Protein 2R9I (pdb70)

Sequence (69 aa):
NLKDLLAHRENLDSAKRARSAITDDDPADAAQAVENVKSIISEIESTDEAIAARRGVSDVTQKLKGLTI

Secondary structure (DSSP, 8-state):
-HHHHHHHHHH--HHHHHHHH-----HHHHHHHHHHHHHHHHHHHHHHHHHHHHHHHHHHHHHHHTT--

InterPro domains:
  IPR024455 Phage capsid [TIGR01554] (4-408)
  IPR054612 Phage capsid-like, C-terminal [PF05065] (138-408)
  IPR054614 DIP0205-like, N-terminal domain [PF22313] (2-58)

CATH classification: 1.10.287.80

Solvent-accessible surface area: 5764 Å² total

Structure (mmCIF, N/CA/C/O backbone):
data_2R9I
#
_entry.id   2R9I
#
_cell.length_a   102.905
_cell.length_b   102.905
_cell.length_c   102.905
_cell.angle_alpha   90.00
_cell.angle_beta   90.00
_cell.angle_gamma   90.00
#
_symmetry.space_group_name_H-M   'I 2 3'
#
loop_
_entity.id
_entity.type
_entity.pdbx_description
1 polymer 'Putative phage capsid protein'
2 water water
#
loop_
_atom_site.group_PDB
_atom_site.id
_atom_site.type_symbol
_atom_site.label_atom_id
_atom_site.label_alt_id
_atom_site.label_comp_id
_atom_site.label_asym_id
_atom_site.label_entity_id
_atom_site.label_seq_id
_atom_site.pdbx_PDB_ins_code
_atom_site.Cartn_x
_atom_site.Cartn_y
_atom_site.Cartn_z
_atom_site.occupancy
_atom_site.B_iso_or_equiv
_atom_site.auth_seq_id
_atom_site.auth_comp_id
_atom_site.auth_asym_id
_atom_site.auth_atom_id
_atom_site.pdbx_PDB_model_num
ATOM 9 N N . ASN A 1 5 ? 19.953 37.854 1.276 1.00 94.78 2 ASN A N 1
ATOM 10 C CA . ASN A 1 5 ? 19.437 37.402 2.562 1.00 93.25 2 ASN A CA 1
ATOM 11 C C . ASN A 1 5 ? 20.339 37.813 3.721 1.00 92.13 2 ASN A C 1
ATOM 12 O O . ASN A 1 5 ? 21.393 38.415 3.517 1.00 92.29 2 ASN A O 1
ATOM 17 N N . LEU A 1 6 ? 19.917 37.485 4.938 1.00 90.39 3 LEU A N 1
ATOM 18 C CA . LEU A 1 6 ? 20.537 38.033 6.138 1.00 88.76 3 LEU A CA 1
ATOM 19 C C . LEU A 1 6 ? 22.027 37.713 6.184 1.00 87.69 3 LEU A C 1
ATOM 20 O O . LEU A 1 6 ? 22.847 38.572 6.508 1.00 87.59 3 LEU A O 1
ATOM 25 N N . LYS A 1 7 ? 22.371 36.471 5.859 1.00 86.34 4 LYS A N 1
ATOM 26 C CA . LYS A 1 7 ? 23.753 36.002 5.969 1.00 85.11 4 LYS A CA 1
ATOM 27 C C . LYS A 1 7 ? 24.644 36.828 5.045 1.00 83.48 4 LYS A C 1
ATOM 28 O O . LYS A 1 7 ? 25.805 37.094 5.359 1.00 83.16 4 LYS A O 1
ATOM 34 N N . ASP A 1 8 ? 24.071 37.229 3.909 1.00 81.60 5 ASP A N 1
ATOM 35 C CA . ASP A 1 8 ? 24.750 38.026 2.891 1.00 79.64 5 ASP A CA 1
ATOM 36 C C . ASP A 1 8 ? 24.910 39.473 3.341 1.00 77.60 5 ASP A C 1
ATOM 37 O O . ASP A 1 8 ? 25.953 40.105 3.074 1.00 77.43 5 ASP A O 1
ATOM 42 N N . LEU A 1 9 ? 23.864 39.990 3.993 1.00 74.66 6 LEU A N 1
ATOM 43 C CA . LEU A 1 9 ? 23.867 41.332 4.546 1.00 72.28 6 LEU A CA 1
ATOM 44 C C . LEU A 1 9 ? 24.956 41.498 5.596 1.00 70.69 6 LEU A C 1
ATOM 45 O O . LEU A 1 9 ? 25.590 42.540 5.674 1.00 70.38 6 LEU A O 1
ATOM 50 N N . LEU A 1 10 ? 25.170 40.464 6.399 1.00 68.80 7 LEU A N 1
ATOM 51 C CA . LEU A 1 10 ? 26.172 40.508 7.436 1.00 67.10 7 LEU A CA 1
ATOM 52 C C . LEU A 1 10 ? 27.568 40.455 6.827 1.00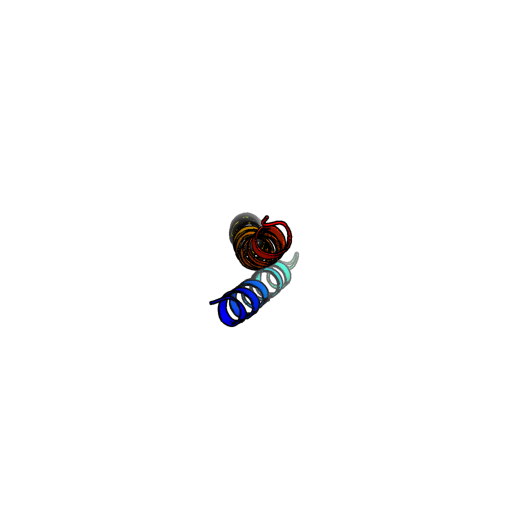 66.06 7 LEU A C 1
ATOM 53 O O . LEU A 1 10 ? 28.451 41.197 7.267 1.00 65.56 7 LEU A O 1
ATOM 58 N N . ALA A 1 11 ? 27.764 39.610 5.809 1.00 64.30 8 ALA A N 1
ATOM 59 C CA . ALA A 1 11 ? 29.046 39.573 5.109 1.00 63.75 8 ALA A CA 1
ATOM 60 C C . ALA A 1 11 ? 29.328 40.929 4.442 1.00 63.75 8 ALA A C 1
ATOM 61 O O . ALA A 1 11 ? 30.461 41.454 4.495 1.00 63.42 8 ALA A O 1
ATOM 63 N N . HIS A 1 12 ? 28.281 41.481 3.827 1.00 63.50 9 HIS A N 1
ATOM 64 C CA . HIS A 1 12 ? 28.350 42.756 3.126 1.00 63.25 9 HIS A CA 1
ATOM 65 C C . HIS A 1 12 ? 28.747 43.870 4.078 1.00 63.31 9 HIS A C 1
ATOM 66 O O . HIS A 1 12 ? 29.652 44.664 3.772 1.00 62.96 9 HIS A O 1
ATOM 73 N N . ARG A 1 13 ? 28.079 43.924 5.228 1.00 63.36 10 ARG A N 1
ATOM 74 C CA . ARG A 1 13 ? 28.417 44.910 6.263 1.00 64.31 10 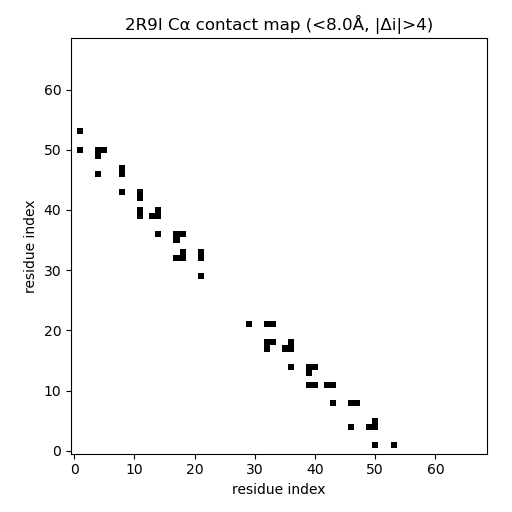ARG A CA 1
ATOM 75 C C . ARG A 1 13 ? 29.885 44.809 6.668 1.00 64.64 10 ARG A C 1
ATOM 76 O O . ARG A 1 13 ? 30.590 45.802 6.748 1.00 64.35 10 ARG A O 1
ATOM 84 N N . GLU A 1 14 ? 30.338 43.596 6.924 1.00 64.88 11 GLU A N 1
ATOM 85 C CA . GLU A 1 14 ? 31.684 43.400 7.356 1.00 65.81 11 GLU A CA 1
ATOM 86 C C . GLU A 1 14 ? 32.693 43.776 6.259 1.00 65.27 11 GLU A C 1
ATOM 87 O O . GLU A 1 14 ? 33.742 44.349 6.570 1.00 65.22 11 GLU A O 1
ATOM 93 N N . ASN A 1 15 ? 32.377 43.487 4.991 1.00 64.97 12 ASN A N 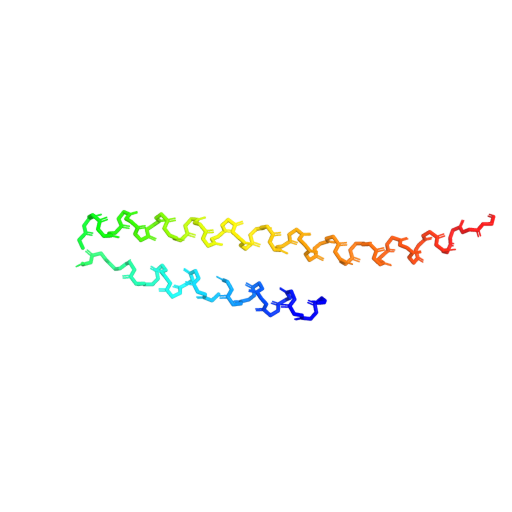1
ATOM 94 C CA . ASN A 1 15 ? 33.199 43.973 3.841 1.00 64.95 12 ASN A CA 1
ATOM 95 C C . ASN A 1 15 ? 33.304 45.493 3.735 1.00 65.29 12 ASN A C 1
ATOM 96 O O . ASN A 1 15 ? 34.362 46.041 3.467 1.00 65.44 12 ASN A O 1
ATOM 101 N N . LEU A 1 16 ? 32.225 46.164 4.029 1.00 20.00 13 LEU A N 1
ATOM 102 C CA . LEU A 1 16 ? 32.225 47.581 4.026 1.00 20.00 13 LEU A CA 1
ATOM 103 C C . LEU A 1 16 ? 33.066 48.114 5.144 1.00 20.00 13 LEU A C 1
ATOM 104 O O . LEU A 1 16 ? 33.705 49.107 5.001 1.00 67.71 13 LEU A O 1
ATOM 117 N N . ASP A 1 18 ? 35.520 46.539 6.614 1.00 67.73 15 ASP A N 1
ATOM 118 C CA . ASP A 1 18 ? 36.895 46.175 6.210 1.00 67.15 15 ASP A CA 1
ATOM 119 C C . ASP A 1 18 ? 37.432 47.220 5.233 1.00 67.24 15 ASP A C 1
ATOM 120 O O . ASP A 1 18 ? 38.543 47.752 5.430 1.00 67.57 15 ASP A O 1
ATOM 125 N N . SER A 1 19 ? 36.642 47.575 4.207 1.00 66.86 16 SER A N 1
ATOM 126 C CA . SER A 1 19 ? 37.160 48.496 3.202 1.00 66.57 16 SER A CA 1
ATOM 127 C C . SER A 1 19 ? 37.275 49.949 3.665 1.00 66.40 16 SER A C 1
ATOM 128 O O . SER A 1 19 ? 38.159 50.690 3.172 1.00 66.22 16 SER A O 1
ATOM 131 N N . ALA A 1 20 ? 36.415 50.342 4.607 1.00 66.35 17 ALA A N 1
ATOM 132 C CA . ALA A 1 20 ? 36.523 51.644 5.281 1.00 66.99 17 ALA A CA 1
ATOM 133 C C . ALA A 1 20 ? 37.816 51.706 6.085 1.00 68.27 17 ALA A C 1
ATOM 134 O O . ALA A 1 20 ? 38.443 52.771 6.204 1.00 68.82 17 ALA A O 1
ATOM 136 N N . LYS A 1 21 ? 38.224 50.573 6.648 1.00 68.91 18 LYS A N 1
ATOM 137 C CA . LYS A 1 21 ? 39.482 50.538 7.373 1.00 69.81 18 LYS A CA 1
ATOM 138 C C . LYS A 1 21 ? 40.723 50.551 6.476 1.00 70.33 18 LYS A C 1
ATOM 139 O O . LYS A 1 21 ? 41.659 51.286 6.770 1.00 70.85 18 LYS A O 1
ATOM 145 N N . ARG A 1 22 ? 40.746 49.763 5.394 1.00 70.96 19 ARG A N 1
ATOM 146 C CA . ARG A 1 22 ? 41.869 49.826 4.445 1.00 71.74 19 ARG A CA 1
ATOM 147 C C . ARG A 1 22 ? 41.924 51.246 3.938 1.00 71.80 19 ARG A C 1
ATOM 148 O O . ARG A 1 22 ? 43.000 51.811 3.803 1.00 72.79 19 ARG A O 1
ATOM 156 N N . ALA A 1 23 ? 40.770 51.865 3.739 1.00 71.42 20 ALA A N 1
ATOM 157 C CA . ALA A 1 23 ? 40.769 53.226 3.237 1.00 71.34 20 ALA A CA 1
ATOM 158 C C . ALA A 1 23 ? 41.358 54.230 4.216 1.00 71.52 20 ALA A C 1
ATOM 159 O O . ALA A 1 23 ? 42.120 55.106 3.786 1.00 71.83 20 ALA A O 1
ATOM 161 N N . ARG A 1 24 ? 41.036 54.124 5.508 1.00 72.05 21 ARG A N 1
ATOM 162 C CA . ARG A 1 24 ? 41.555 55.123 6.466 1.00 72.84 21 ARG A CA 1
ATOM 163 C C . ARG A 1 24 ? 43.011 54.861 6.847 1.00 73.29 21 ARG A C 1
ATOM 164 O O . ARG A 1 24 ? 43.738 55.786 7.210 1.00 73.43 21 ARG A O 1
ATOM 172 N N . SER A 1 25 ? 43.426 53.601 6.762 1.00 74.06 22 SER A N 1
ATOM 173 C CA . SER A 1 25 ? 44.830 53.244 6.932 1.00 74.45 22 SER A CA 1
ATOM 174 C C . SER A 1 25 ? 45.696 53.886 5.854 1.00 74.57 22 SER A C 1
ATOM 175 O O . SER A 1 25 ? 46.837 54.272 6.109 1.00 75.68 22 SER A O 1
ATOM 178 N N . ALA A 1 26 ? 45.148 53.997 4.648 1.00 74.46 23 ALA A N 1
ATOM 179 C CA . ALA A 1 26 ? 45.893 54.527 3.513 1.00 74.52 23 ALA A CA 1
ATOM 180 C C . ALA A 1 26 ? 46.185 56.013 3.691 1.00 75.03 23 ALA A C 1
ATOM 181 O O . ALA A 1 26 ? 47.141 56.540 3.121 1.00 75.63 23 ALA A O 1
ATOM 183 N N . ILE A 1 27 ? 45.357 56.684 4.485 1.00 75.32 24 ILE A N 1
ATOM 184 C CA . ILE A 1 27 ? 45.564 58.093 4.793 1.00 75.42 24 ILE A CA 1
ATOM 185 C C . ILE A 1 27 ? 46.645 58.272 5.855 1.00 76.05 24 ILE A C 1
ATOM 186 O O . ILE A 1 27 ? 46.347 58.559 7.014 1.00 76.30 24 ILE A O 1
ATOM 191 N N . THR A 1 28 ? 47.899 58.102 5.450 1.00 76.51 25 THR A N 1
ATOM 192 C CA . THR A 1 28 ? 49.032 58.460 6.294 1.00 76.96 25 THR A CA 1
ATOM 193 C C . THR A 1 28 ? 49.410 59.927 6.117 1.00 77.06 25 THR A C 1
ATOM 194 O O . THR A 1 28 ? 49.156 60.521 5.070 1.00 76.91 25 THR A O 1
ATOM 198 N N . ASP A 1 29 ? 50.019 60.504 7.148 1.00 77.15 26 ASP A N 1
ATOM 199 C CA . ASP A 1 29 ? 50.258 61.942 7.189 1.00 77.08 26 ASP A CA 1
ATOM 200 C C . ASP A 1 29 ? 51.460 62.326 6.331 1.00 76.36 26 ASP A C 1
ATOM 201 O O . ASP A 1 29 ? 51.948 63.454 6.399 1.00 76.30 26 ASP A O 1
ATOM 206 N N . ASP A 1 30 ? 51.932 61.380 5.526 1.00 75.60 27 ASP A N 1
ATOM 207 C CA . ASP A 1 30 ? 52.895 61.681 4.473 1.00 74.83 27 ASP A CA 1
ATOM 208 C C . ASP A 1 30 ? 52.221 61.725 3.106 1.00 74.04 27 ASP A C 1
ATOM 209 O O . ASP A 1 30 ? 52.891 61.767 2.074 1.00 73.94 27 ASP A O 1
ATOM 222 N N . ASP A 1 32 ? 49.611 63.679 0.340 1.00 69.72 29 ASP A N 1
ATOM 223 C CA . ASP A 1 32 ? 49.323 65.050 -0.051 1.00 68.90 29 ASP A CA 1
ATOM 224 C C . ASP A 1 32 ? 47.939 65.515 0.436 1.00 67.99 29 ASP A C 1
AT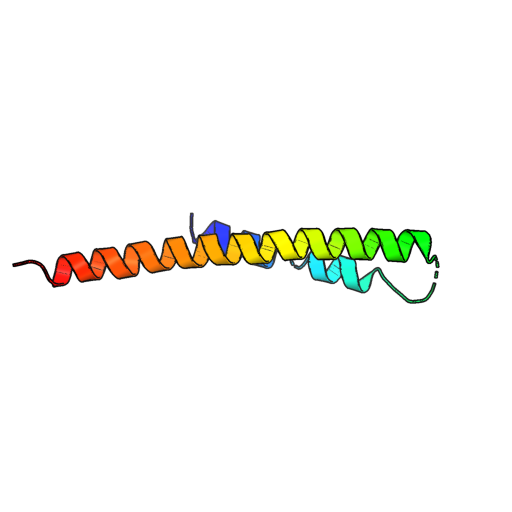OM 225 O O . ASP A 1 32 ? 46.959 64.804 0.234 1.00 67.80 29 ASP A O 1
ATOM 230 N N . PRO A 1 33 ? 47.849 66.716 1.059 1.00 67.33 30 PRO A N 1
ATOM 231 C CA . PRO A 1 33 ? 46.588 67.329 1.504 1.00 66.81 30 PRO A CA 1
ATOM 232 C C . PRO A 1 33 ? 45.382 67.146 0.572 1.00 66.52 30 PRO A C 1
ATOM 233 O O . PRO A 1 33 ? 44.296 66.846 1.050 1.00 66.23 30 PRO A O 1
ATOM 237 N N . ALA A 1 34 ? 45.562 67.325 -0.733 1.00 66.71 31 ALA A N 1
ATOM 238 C CA . ALA A 1 34 ? 44.456 67.211 -1.691 1.00 67.16 31 ALA A CA 1
ATOM 239 C C . ALA A 1 34 ? 43.891 65.798 -1.721 1.00 67.88 31 ALA A C 1
ATOM 240 O O . ALA A 1 34 ? 42.678 65.581 -1.598 1.00 68.30 31 ALA A O 1
ATOM 242 N N . ASP A 1 35 ? 44.797 64.832 -1.847 1.00 68.52 32 ASP A N 1
ATOM 243 C CA . ASP A 1 35 ? 44.473 63.410 -1.818 1.00 68.42 32 ASP A CA 1
ATOM 244 C C . ASP A 1 35 ? 43.931 63.001 -0.469 1.00 67.70 32 ASP A C 1
ATOM 245 O O . ASP A 1 35 ? 43.003 62.187 -0.378 1.00 68.03 32 ASP A O 1
ATOM 250 N N . ALA A 1 36 ? 44.507 63.555 0.588 1.00 66.60 33 ALA A N 1
ATOM 251 C CA . ALA A 1 36 ? 44.050 63.227 1.925 1.00 65.89 33 ALA A CA 1
ATOM 252 C C . ALA A 1 36 ? 42.618 63.676 2.112 1.00 65.64 33 ALA A C 1
ATOM 253 O O . ALA A 1 36 ? 41.825 62.935 2.662 1.00 64.98 33 ALA A O 1
ATOM 255 N N . ALA A 1 37 ? 42.295 64.888 1.650 1.00 66.01 34 ALA A N 1
ATOM 256 C CA . ALA A 1 37 ? 40.929 65.395 1.719 1.00 66.66 34 ALA A CA 1
ATOM 257 C C . ALA A 1 37 ? 39.973 64.532 0.899 1.00 67.48 34 ALA A C 1
ATOM 258 O O . ALA A 1 37 ? 38.874 64.253 1.359 1.00 67.74 34 ALA A O 1
ATOM 260 N N . GLN A 1 38 ? 40.385 64.093 -0.293 1.00 68.80 35 GLN A N 1
ATOM 261 C CA . GLN A 1 38 ? 39.533 63.234 -1.121 1.00 70.03 35 GLN A CA 1
ATOM 262 C C . GLN A 1 38 ? 39.331 61.932 -0.420 1.00 70.16 35 GLN A C 1
ATOM 263 O O . GLN A 1 38 ? 38.188 61.473 -0.267 1.00 70.74 35 GLN A O 1
ATOM 269 N N . ALA A 1 39 ? 40.435 61.341 0.043 1.00 70.18 36 ALA A N 1
ATOM 270 C CA . ALA A 1 39 ? 40.375 60.056 0.742 1.00 70.00 36 ALA A CA 1
ATOM 271 C C . ALA A 1 39 ? 39.401 60.068 1.913 1.00 70.29 36 ALA A C 1
ATOM 272 O O . ALA A 1 39 ? 38.682 59.086 2.117 1.00 71.30 36 ALA A O 1
ATOM 274 N N . VAL A 1 40 ? 39.361 61.169 2.663 1.00 70.30 37 VAL A N 1
ATOM 275 C CA . VAL A 1 40 ? 38.432 61.332 3.790 1.00 70.81 37 VAL A CA 1
ATOM 276 C C . VAL A 1 40 ? 36.982 61.380 3.309 1.00 71.88 37 VAL A C 1
ATOM 277 O O . VAL A 1 40 ? 36.064 60.884 3.978 1.00 72.43 37 VAL A O 1
ATOM 281 N N . GLU A 1 41 ? 36.780 61.977 2.143 1.00 72.82 38 GLU A N 1
ATOM 282 C CA . GLU A 1 41 ? 35.468 62.030 1.528 1.00 73.97 38 GLU A CA 1
ATOM 283 C C . GLU A 1 41 ? 34.996 60.605 1.223 1.00 73.49 38 GLU A C 1
ATOM 284 O O . GLU A 1 41 ? 33.880 60.225 1.540 1.00 73.42 38 GLU A O 1
ATOM 290 N N . ASN A 1 42 ? 35.879 59.804 0.648 1.00 73.50 39 ASN A N 1
ATOM 291 C CA . ASN A 1 42 ? 35.578 58.412 0.341 1.00 73.53 39 ASN A CA 1
ATOM 292 C C . ASN A 1 42 ? 35.247 57.561 1.562 1.00 73.84 39 ASN A C 1
ATOM 293 O O . ASN A 1 42 ? 34.324 56.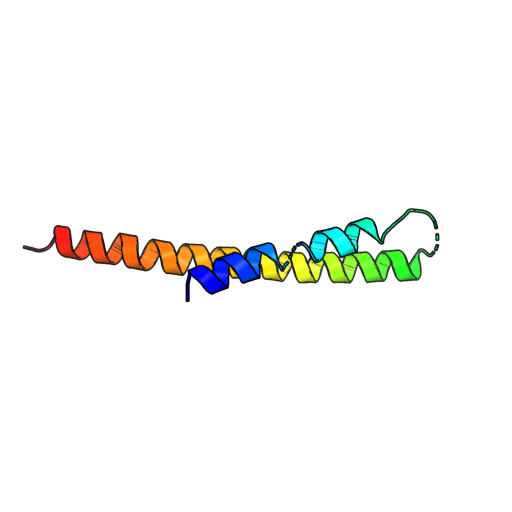752 1.538 1.00 74.88 39 ASN A O 1
ATOM 298 N N . VAL A 1 43 ? 35.986 57.745 2.641 1.00 73.60 40 VAL A N 1
ATOM 299 C CA . VAL A 1 43 ? 35.679 57.025 3.875 1.00 73.38 40 VAL A CA 1
ATOM 300 C C . VAL A 1 43 ? 34.310 57.412 4.438 1.00 72.68 40 VAL A C 1
ATOM 301 O O . VAL A 1 43 ? 33.544 56.540 4.843 1.00 73.39 40 VAL A O 1
ATOM 305 N N . LYS A 1 44 ? 33.999 58.707 4.478 1.00 72.19 41 LYS A N 1
ATOM 306 C CA . LYS A 1 44 ? 32.676 59.167 4.942 1.00 71.30 41 LYS A CA 1
ATOM 307 C C . LYS A 1 44 ? 31.524 58.524 4.135 1.00 70.24 41 LYS A C 1
ATOM 308 O O . LYS A 1 44 ? 30.438 58.266 4.672 1.00 70.10 41 LYS A O 1
ATOM 314 N N . SER A 1 45 ? 31.793 58.242 2.859 1.00 68.81 42 SER A N 1
ATOM 315 C CA . SER A 1 45 ? 30.821 57.604 1.967 1.00 68.02 42 SER A CA 1
ATOM 316 C C . SER A 1 45 ? 30.624 56.120 2.195 1.00 67.45 42 SER A C 1
ATOM 317 O O . SER A 1 45 ? 29.512 55.618 2.119 1.00 67.54 42 SER A O 1
ATOM 320 N N . ILE A 1 46 ? 31.719 55.417 2.425 1.00 66.93 43 ILE A N 1
ATOM 321 C CA . ILE A 1 46 ? 31.656 54.021 2.782 1.00 66.12 43 ILE A CA 1
ATOM 322 C C . ILE A 1 46 ? 30.989 53.926 4.131 1.00 66.51 43 ILE A C 1
ATOM 323 O O . ILE A 1 46 ? 30.063 53.138 4.288 1.00 66.46 43 ILE A O 1
ATOM 328 N N . ILE A 1 47 ? 31.390 54.752 5.096 1.00 66.71 44 ILE A N 1
ATOM 329 C CA . ILE A 1 47 ? 30.712 54.648 6.402 1.00 67.91 44 ILE A CA 1
ATOM 330 C C . ILE A 1 47 ? 29.202 54.931 6.295 1.00 67.55 44 ILE A C 1
ATOM 331 O O . ILE A 1 47 ? 28.383 54.302 6.962 1.00 67.81 44 ILE A O 1
ATOM 336 N N . SER A 1 48 ? 28.830 55.861 5.437 1.00 67.60 45 SER A N 1
ATOM 337 C CA . SER A 1 48 ? 27.413 56.115 5.218 1.00 67.96 45 SER A CA 1
ATOM 338 C C . SER A 1 48 ? 26.678 54.850 4.746 1.00 67.44 45 SER A C 1
ATOM 339 O O . SER A 1 48 ? 25.516 54.620 5.084 1.00 67.42 45 SER A O 1
ATOM 342 N N . GLU A 1 49 ? 27.372 54.025 3.976 1.00 67.43 46 GLU A N 1
ATOM 343 C CA . GLU A 1 49 ? 26.786 52.774 3.492 1.00 67.93 46 GLU A CA 1
ATOM 344 C C . GLU A 1 49 ? 26.729 51.685 4.562 1.00 67.63 46 GLU A C 1
ATOM 345 O O . GLU A 1 49 ? 25.760 50.910 4.580 1.00 68.16 46 GLU A O 1
ATOM 351 N N . ILE A 1 50 ? 27.760 51.615 5.413 1.00 66.96 47 ILE A N 1
ATOM 352 C CA . ILE A 1 50 ? 27.749 50.765 6.597 1.00 67.21 47 ILE A CA 1
ATOM 353 C C . ILE A 1 50 ? 26.521 51.072 7.456 1.00 68.21 47 ILE A C 1
ATOM 354 O O . ILE A 1 50 ? 25.771 50.154 7.792 1.00 68.70 47 ILE A O 1
ATOM 359 N N . GLU A 1 51 ? 26.289 52.348 7.775 1.00 68.71 48 GLU A N 1
ATOM 360 C CA . GLU A 1 51 ? 25.155 52.725 8.630 1.00 69.42 48 GLU A CA 1
ATOM 361 C C . GLU A 1 51 ? 23.848 52.263 8.043 1.00 69.06 48 GLU A C 1
ATOM 362 O O . GLU A 1 51 ? 22.976 51.706 8.730 1.00 69.17 48 GLU A O 1
ATOM 368 N N . SER A 1 52 ? 23.727 52.488 6.749 1.00 68.69 49 SER A N 1
ATOM 369 C CA . SER A 1 52 ? 22.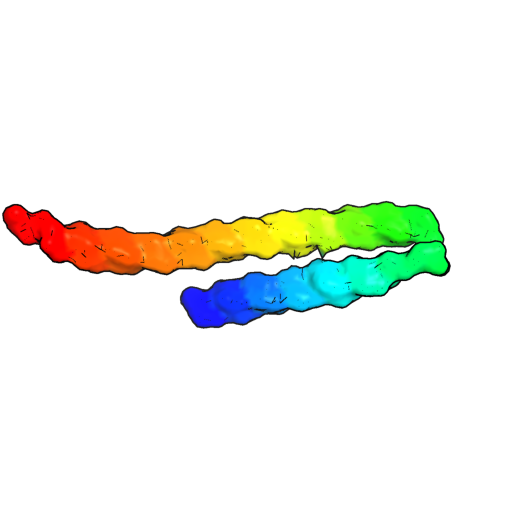542 52.131 6.014 1.00 67.90 49 SER A CA 1
ATOM 370 C C . SER A 1 52 ? 22.321 50.588 5.898 1.00 67.64 49 SER A C 1
ATOM 371 O O . SER A 1 52 ? 21.185 50.099 5.851 1.00 67.86 49 SER A O 1
ATOM 374 N N . THR A 1 53 ? 23.409 49.819 5.882 1.00 67.47 50 THR A N 1
ATOM 375 C CA . THR A 1 53 ? 23.334 48.354 5.881 1.00 66.16 50 THR A CA 1
ATOM 376 C C . THR A 1 53 ? 22.976 47.871 7.264 1.00 66.60 50 THR A C 1
ATOM 377 O O . THR A 1 53 ? 22.259 46.873 7.421 1.00 67.34 50 THR A O 1
ATOM 381 N N . ASP A 1 54 ? 23.482 48.560 8.277 1.00 66.09 51 ASP A N 1
ATOM 382 C CA . ASP A 1 54 ? 23.089 48.261 9.628 1.00 66.76 51 ASP A CA 1
ATOM 383 C C . ASP A 1 54 ? 21.579 48.358 9.797 1.00 67.12 51 ASP A C 1
ATOM 384 O O . ASP A 1 54 ? 20.986 47.535 10.481 1.00 66.13 51 ASP A O 1
ATOM 389 N N . GLU A 1 55 ? 20.966 49.363 9.173 1.00 68.21 52 GLU A N 1
ATOM 390 C CA . GLU A 1 55 ? 19.511 49.479 9.202 1.00 69.79 52 GLU A CA 1
ATOM 391 C C . GLU A 1 55 ? 18.839 48.310 8.498 1.00 69.65 52 GLU A C 1
ATOM 392 O O . GLU A 1 55 ? 17.850 47.778 9.007 1.00 69.44 52 GLU A O 1
ATOM 398 N N . ALA A 1 56 ? 19.370 47.903 7.338 1.00 69.39 53 ALA A N 1
ATOM 399 C CA . ALA A 1 56 ? 18.807 46.760 6.624 1.00 68.79 53 ALA A CA 1
ATOM 400 C C . ALA A 1 56 ? 18.837 45.505 7.522 1.00 69.24 53 ALA A C 1
ATOM 401 O O . ALA A 1 56 ? 17.883 44.721 7.560 1.00 68.84 53 ALA A O 1
ATOM 403 N N . ILE A 1 57 ? 19.927 45.344 8.270 1.00 69.43 54 ILE A N 1
ATOM 404 C CA . ILE A 1 57 ? 20.102 44.199 9.156 1.00 69.50 54 ILE A CA 1
ATOM 405 C C . ILE A 1 57 ? 19.104 44.244 10.310 1.00 70.39 54 ILE A C 1
ATOM 406 O O . ILE A 1 57 ? 18.507 43.219 10.668 1.00 71.16 54 ILE A O 1
ATOM 411 N N . ALA A 1 58 ? 18.933 45.425 10.891 1.00 70.67 55 ALA A N 1
ATOM 412 C CA . ALA A 1 58 ? 17.991 45.641 11.983 1.00 71.25 55 ALA A CA 1
ATOM 413 C C . ALA A 1 58 ? 16.560 45.364 11.502 1.00 72.18 55 ALA A C 1
ATOM 414 O O . ALA A 1 58 ? 15.807 44.658 12.170 1.00 72.60 55 ALA A O 1
ATOM 416 N N . ALA A 1 59 ? 16.211 45.887 10.329 1.00 73.16 56 ALA A N 1
ATOM 417 C CA . ALA A 1 59 ? 14.927 45.621 9.712 1.00 74.53 56 ALA A CA 1
ATOM 418 C C . ALA A 1 59 ? 14.708 44.126 9.508 1.00 76.23 56 ALA A C 1
ATOM 419 O O . ALA A 1 59 ? 13.656 43.613 9.877 1.00 77.03 56 ALA A O 1
ATOM 421 N N . ARG A 1 60 ? 15.684 43.411 8.947 1.00 77.78 57 ARG A N 1
ATOM 422 C CA . ARG A 1 60 ? 15.496 41.971 8.724 1.00 79.03 57 ARG A CA 1
ATOM 423 C C . ARG A 1 60 ? 15.353 41.214 10.021 1.00 79.28 57 ARG A C 1
ATOM 424 O O . ARG A 1 60 ? 14.514 40.333 10.100 1.00 79.96 57 ARG A O 1
ATOM 432 N N . ARG A 1 61 ? 16.164 41.533 11.030 1.00 79.86 58 ARG A N 1
ATOM 433 C CA . ARG A 1 61 ? 16.091 40.810 12.300 1.00 80.45 58 ARG A CA 1
ATOM 434 C C . ARG A 1 61 ? 14.780 41.108 13.001 1.00 80.77 58 ARG A C 1
ATOM 435 O O . ARG A 1 61 ? 14.070 40.191 13.422 1.00 81.05 58 ARG A O 1
ATOM 443 N N . GLY A 1 62 ? 14.463 42.395 13.088 1.00 80.88 59 GLY A N 1
ATOM 444 C CA . GLY A 1 62 ? 13.232 42.857 13.699 1.00 81.26 59 GLY A CA 1
ATOM 445 C C . GLY A 1 62 ? 11.963 42.263 13.101 1.00 81.58 59 GLY A C 1
ATOM 446 O O . GLY A 1 62 ? 11.073 41.837 13.847 1.00 81.83 59 GLY A O 1
ATOM 447 N N . VAL A 1 63 ? 11.868 42.223 11.771 1.00 81.31 60 VAL A N 1
ATOM 448 C CA . VAL A 1 63 ? 10.652 41.739 11.135 1.00 81.26 60 VAL A CA 1
ATOM 449 C C . VAL A 1 63 ? 10.344 40.308 11.512 1.00 81.74 60 VAL A C 1
ATOM 450 O O . VAL A 1 63 ? 9.184 39.979 11.750 1.00 82.46 60 VAL A O 1
ATOM 454 N N . SER A 1 64 ? 11.347 39.447 11.580 1.00 81.73 61 SER A N 1
ATOM 455 C CA . SER A 1 64 ? 11.028 38.091 11.997 1.00 82.33 61 SER A CA 1
ATOM 456 C C . SER A 1 64 ? 10.816 37.977 13.525 1.00 82.42 61 SER A C 1
ATOM 457 O O . SER A 1 64 ? 10.043 37.114 13.970 1.00 82.64 61 SER A O 1
ATOM 460 N N . ASP A 1 65 ? 11.453 38.864 14.306 1.00 82.08 62 ASP A N 1
ATOM 461 C CA . ASP A 1 65 ? 11.189 38.973 15.765 1.00 82.45 62 ASP A CA 1
ATOM 462 C C . ASP A 1 65 ? 9.733 39.316 16.049 1.00 81.34 62 ASP A C 1
ATOM 463 O O . ASP A 1 65 ? 9.104 38.765 16.957 1.00 81.12 62 ASP A O 1
ATOM 468 N N . VAL A 1 66 ? 9.244 40.256 15.253 1.00 80.33 63 VAL A N 1
ATOM 469 C CA . VAL A 1 66 ? 7.933 40.832 15.366 1.00 79.51 63 VAL A CA 1
ATOM 470 C C . VAL A 1 66 ? 6.876 39.829 14.921 1.00 79.94 63 VAL A C 1
ATOM 471 O O . VAL A 1 66 ? 5.921 39.574 15.649 1.00 80.13 63 VAL A O 1
ATOM 475 N N . THR A 1 67 ? 7.070 39.246 13.743 1.00 80.00 64 THR A N 1
ATOM 476 C CA . THR A 1 67 ? 6.133 38.301 13.174 1.00 80.12 64 THR A CA 1
ATOM 477 C C . THR A 1 67 ? 5.920 37.151 14.134 1.00 80.47 64 THR A C 1
ATOM 478 O O . THR A 1 67 ? 4.796 36.666 14.297 1.00 80.51 64 THR A O 1
ATOM 482 N N . GLN A 1 68 ? 6.985 36.760 14.793 1.00 80.97 65 GLN A N 1
ATOM 483 C CA . GLN A 1 68 ? 6.964 35.594 15.630 1.00 81.80 65 GLN A CA 1
ATOM 484 C C . GLN A 1 68 ? 6.245 35.920 16.911 1.00 81.66 65 GLN A C 1
ATOM 485 O O . GLN A 1 68 ? 5.951 35.054 17.711 1.00 82.04 65 GLN A O 1
ATOM 491 N N . LYS A 1 69 ? 5.975 37.189 17.121 1.00 80.95 66 LYS A N 1
ATOM 492 C CA . LYS A 1 69 ? 5.453 37.594 18.394 1.00 80.14 66 LYS A CA 1
ATOM 493 C C . LYS A 1 69 ? 4.021 37.939 18.201 1.00 79.71 66 LYS A C 1
ATOM 494 O O . LYS A 1 69 ? 3.187 37.585 18.987 1.00 80.18 66 LYS A O 1
ATOM 500 N N . LEU A 1 70 ? 3.739 38.643 17.133 1.00 78.50 67 LEU A N 1
ATOM 501 C CA . LEU A 1 70 ? 2.401 38.705 16.653 1.00 76.91 67 LEU A CA 1
ATOM 502 C C . LEU A 1 70 ? 1.769 37.339 16.659 1.00 77.06 67 LEU A C 1
ATOM 503 O O . LEU A 1 70 ? 0.737 37.134 17.247 1.00 76.51 67 LEU A O 1
ATOM 508 N N . LYS A 1 71 ? 2.389 36.388 15.994 1.00 77.07 68 LYS A N 1
ATOM 509 C CA . LYS A 1 71 ? 1.798 35.078 15.905 1.00 77.01 68 LYS A CA 1
ATOM 510 C C . LYS A 1 71 ? 1.432 34.696 17.301 1.00 77.47 68 LYS A C 1
ATOM 511 O O . LYS A 1 71 ? 0.356 34.216 17.571 1.00 78.55 68 LYS A O 1
ATOM 517 N N . GLY A 1 72 ? 2.364 34.836 18.219 1.00 77.06 69 GLY A N 1
ATOM 518 C CA . GLY A 1 72 ? 2.150 34.327 19.556 1.00 76.27 69 GLY A CA 1
ATOM 519 C C . GLY A 1 72 ? 1.213 35.130 20.432 1.00 76.22 69 GLY A C 1
ATOM 520 O O . GLY A 1 72 ? 1.046 34.840 21.595 1.00 75.53 69 GLY A O 1
ATOM 521 N N . LEU A 1 73 ? 0.605 36.156 19.878 1.00 76.17 70 LEU A N 1
ATOM 522 C CA . LEU A 1 73 ? -0.248 37.005 20.664 1.00 75.74 70 LEU A CA 1
ATOM 523 C C . LEU A 1 73 ? -1.607 36.901 20.086 1.00 76.86 70 LEU A C 1
ATOM 524 O O . LEU A 1 73 ? -2.501 37.616 20.465 1.00 76.71 70 LEU A O 1
ATOM 529 N N . THR A 1 74 ? -1.764 36.011 19.136 1.00 78.80 71 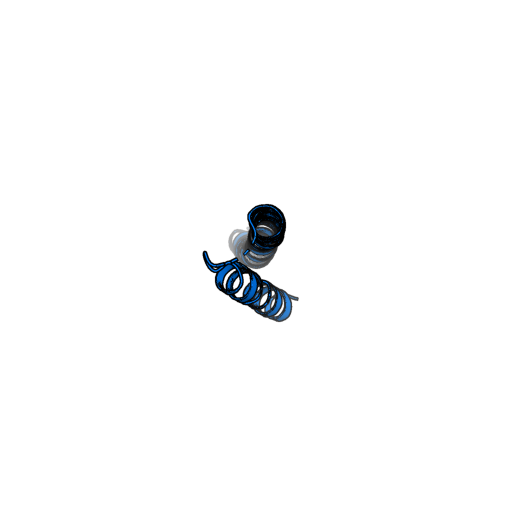THR A N 1
ATOM 530 C CA . THR A 1 74 ? -3.035 35.917 18.481 1.00 81.13 71 THR A CA 1
ATOM 531 C C . THR A 1 74 ? -4.038 35.133 19.286 1.00 82.91 71 THR A C 1
ATOM 532 O O . THR A 1 74 ? -3.695 34.139 19.902 1.00 83.39 71 THR A O 1
ATOM 536 N N . ILE A 1 75 ? -5.278 35.610 19.284 1.00 20.00 72 ILE A N 1
ATOM 537 C CA . ILE A 1 75 ? -6.390 34.937 19.946 1.00 20.00 72 ILE A CA 1
ATOM 538 C C . ILE A 1 75 ? -7.031 35.762 21.058 1.00 20.00 72 ILE A C 1
ATOM 539 O O . ILE A 1 75 ? -6.349 36.284 21.936 1.00 20.00 72 ILE A O 1
#

Nearest PDB structures (foldseek):
  3aai-assembly1_B  TM=7.187E-01  e=2.771E+00  Thermus thermophilus HB8
  6b87-assembly3_C  TM=7.429E-01  e=6.274E+00  synthetic construct

Foldseek 3Di:
DLVVLVVVLVVLVVLVVLVVVLDPPDPVVNVVSVVVSVVSVVVSVVSVVVNVVVVVVVVVVVVVVVVDD

Organism: Corynebacterium diphtheriae (strain ATCC 700971 / NCTC 13129 / Biotype gravis) (NCBI:txid257309)

Radius of gyration: 18.26 Å; Cα contacts (8 Å, |Δi|>4): 26; chains: 1; bounding box: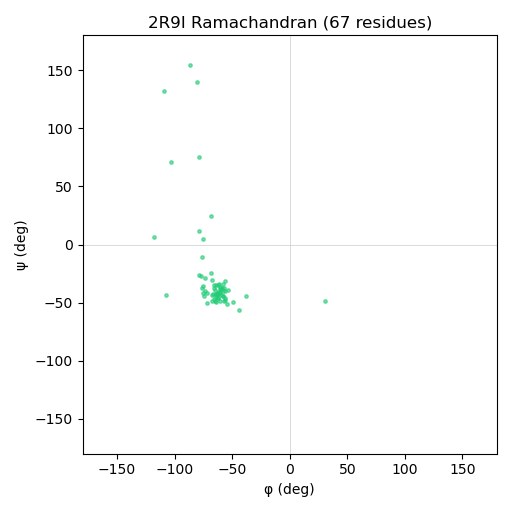 59×33×22 Å

B-factor: mean 72.67, std 11.81, range [20.0, 98.35]